Protein AF-A0A1Z4RXS6-F1 (afdb_monomer_lite)

Secondary structure (DSSP, 8-state):
----HHHHHHT-PPPPPPP-------------------------TTTHHHHTT-----------HHHHHHHHHHHHHTT--HHHHHHHHHHHHHH-HHHHHHHHHHHHHHHHHHHHHHHHHHHHHHHHHHTT--

pLDDT: mean 80.19, std 20.62, range [37.03, 98.44]

Sequence (134 aa):
MSEDALERLRNRTRPAVETRDLPLISPESSENPTSNHQFMRVETEQETTSWANMETKQSTVRLEKNLTQRINQLCQSEEISREVLFESLFLYFEAHNSVQNKVLTEARKRDRKRQKIANYRRAKSMIERFGKDY

Structure (mmCIF, N/CA/C/O backbone):
data_AF-A0A1Z4RXS6-F1
#
_entry.id   AF-A0A1Z4RXS6-F1
#
loop_
_atom_site.group_PDB
_atom_site.id
_atom_site.type_symbol
_atom_site.label_atom_id
_atom_site.label_alt_id
_atom_site.label_comp_id
_atom_site.label_asym_id
_atom_site.label_entity_id
_atom_site.label_seq_id
_atom_site.pdbx_PDB_ins_code
_atom_site.Cartn_x
_atom_site.Cartn_y
_atom_site.Cartn_z
_atom_site.occupancy
_atom_site.B_iso_or_equiv
_atom_site.auth_seq_id
_atom_site.auth_comp_id
_atom_site.auth_asym_id
_atom_site.auth_atom_id
_atom_site.pdbx_PDB_model_num
ATOM 1 N N . MET A 1 1 ?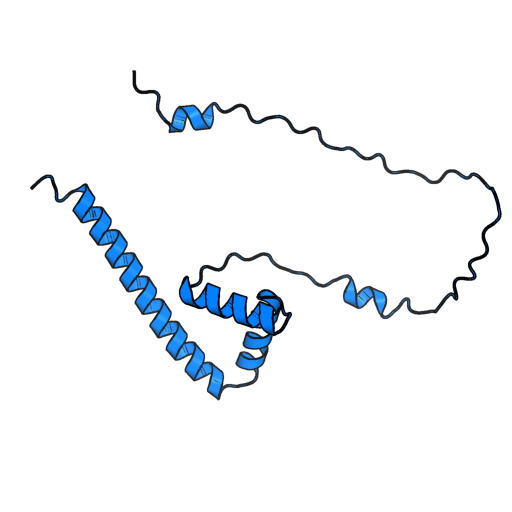 2.009 12.790 -45.613 1.00 46.84 1 MET A N 1
ATOM 2 C CA . MET A 1 1 ? 0.806 13.266 -44.898 1.00 46.84 1 MET A CA 1
ATOM 3 C C . MET A 1 1 ? 0.695 12.489 -43.587 1.00 46.84 1 MET A C 1
ATOM 5 O O . MET A 1 1 ? -0.028 11.505 -43.526 1.00 46.84 1 MET A O 1
ATOM 9 N N . SER A 1 2 ? 1.497 12.835 -42.578 1.00 56.00 2 SER A N 1
ATOM 10 C CA . SER A 1 2 ? 1.464 12.195 -41.253 1.00 56.00 2 SER A CA 1
ATOM 11 C C . SER A 1 2 ? 0.768 13.145 -40.285 1.00 56.00 2 SER A C 1
ATOM 13 O O . SER A 1 2 ? 1.383 14.086 -39.795 1.00 56.00 2 SER A O 1
ATOM 15 N N . GLU A 1 3 ? -0.529 12.935 -40.097 1.00 65.62 3 GLU A N 1
ATOM 16 C CA . GLU A 1 3 ? -1.371 13.707 -39.183 1.00 65.62 3 GLU A CA 1
ATOM 17 C C . GLU A 1 3 ? -0.891 13.472 -37.736 1.00 65.62 3 GLU A C 1
ATOM 19 O O . GLU A 1 3 ? -0.868 12.329 -37.267 1.00 65.62 3 GLU A O 1
ATOM 24 N N . ASP A 1 4 ? -0.434 14.530 -37.056 1.00 79.25 4 ASP A N 1
ATOM 25 C CA . ASP A 1 4 ? 0.165 14.461 -35.719 1.00 79.25 4 ASP A CA 1
ATOM 26 C C . ASP A 1 4 ? -0.889 14.030 -34.681 1.00 79.25 4 ASP A C 1
ATOM 28 O O . ASP A 1 4 ? -1.974 14.607 -34.556 1.00 79.25 4 ASP A O 1
ATOM 32 N N . ALA A 1 5 ? -0.578 12.986 -33.912 1.00 73.75 5 ALA A N 1
ATOM 33 C CA . ALA A 1 5 ? -1.475 12.427 -32.904 1.00 73.75 5 ALA A CA 1
ATOM 34 C C . ALA A 1 5 ? -1.855 13.453 -31.818 1.00 73.75 5 ALA A C 1
ATOM 36 O O . ALA A 1 5 ? -2.924 13.344 -31.210 1.00 73.75 5 ALA A O 1
ATOM 37 N N . LEU A 1 6 ? -1.005 14.458 -31.585 1.00 74.44 6 LEU A N 1
ATOM 38 C CA . LEU A 1 6 ? -1.278 15.547 -30.647 1.00 74.44 6 LEU A CA 1
ATOM 39 C C . LEU A 1 6 ? -2.324 16.532 -31.180 1.00 74.44 6 LEU A C 1
ATOM 41 O O . LEU A 1 6 ? -3.185 16.987 -30.422 1.00 74.44 6 LEU A O 1
ATOM 45 N N . GLU A 1 7 ? -2.298 16.816 -32.479 1.00 77.62 7 GLU A N 1
ATOM 46 C CA . GLU A 1 7 ? -3.254 17.702 -33.145 1.00 77.62 7 GLU A CA 1
ATOM 47 C C . GLU A 1 7 ? -4.652 17.071 -33.177 1.00 77.62 7 GLU A C 1
ATOM 49 O O . GLU A 1 7 ? -5.650 17.706 -32.824 1.00 77.62 7 GLU A O 1
ATOM 54 N N . ARG A 1 8 ? -4.702 15.754 -33.417 1.00 74.81 8 ARG A N 1
ATOM 55 C CA . ARG A 1 8 ? -5.918 14.944 -33.273 1.00 74.81 8 ARG A CA 1
ATOM 56 C C . ARG A 1 8 ? -6.523 15.007 -31.883 1.00 74.81 8 ARG A C 1
ATOM 58 O O . ARG A 1 8 ? -7.736 14.893 -31.770 1.00 74.81 8 ARG A O 1
ATOM 65 N N . LEU A 1 9 ? -5.712 15.148 -30.830 1.00 75.25 9 LEU A N 1
ATOM 66 C CA . LEU A 1 9 ? -6.209 15.203 -29.455 1.00 75.25 9 LEU A CA 1
ATOM 67 C C . LEU A 1 9 ? -6.778 16.579 -29.094 1.00 75.25 9 LEU A C 1
ATOM 69 O O . LEU A 1 9 ? -7.755 16.649 -28.346 1.00 75.25 9 LEU A O 1
ATOM 73 N N . ARG A 1 10 ? -6.184 17.653 -29.629 1.00 77.31 10 ARG A N 1
ATOM 74 C CA . ARG A 1 10 ? -6.664 19.025 -29.417 1.00 77.31 10 ARG A CA 1
ATOM 75 C C . ARG A 1 10 ? -7.986 19.300 -30.121 1.00 77.31 10 ARG A C 1
ATOM 77 O O . ARG A 1 10 ? -8.830 19.976 -29.547 1.00 77.31 10 ARG A O 1
ATOM 84 N N . ASN A 1 11 ? -8.185 18.725 -31.303 1.00 79.44 11 ASN A N 1
ATOM 85 C CA . ASN A 1 11 ? -9.376 18.967 -32.120 1.00 79.44 11 ASN A CA 1
ATOM 86 C C . ASN A 1 11 ? -10.543 18.012 -31.801 1.00 79.44 11 ASN A C 1
ATOM 88 O O . ASN A 1 11 ? -11.509 17.941 -32.558 1.00 79.44 11 ASN A O 1
ATOM 92 N N . ARG A 1 12 ? -10.485 17.257 -30.692 1.00 78.62 12 ARG A N 1
ATOM 93 C CA . ARG A 1 12 ? -11.580 16.351 -30.304 1.00 78.62 12 ARG A CA 1
ATOM 94 C C . ARG A 1 12 ? -12.745 17.161 -29.752 1.00 78.62 12 ARG A C 1
ATOM 96 O O . ARG A 1 12 ? -12.650 17.732 -28.665 1.00 78.62 12 ARG A O 1
ATOM 103 N N . THR A 1 13 ? -13.867 17.130 -30.456 1.00 79.69 13 THR A N 1
ATOM 104 C CA . THR A 1 13 ? -15.159 17.598 -29.958 1.00 79.69 13 THR A CA 1
ATOM 105 C C . THR A 1 13 ? -15.560 16.743 -28.760 1.00 79.69 13 THR A C 1
ATOM 107 O O . THR A 1 13 ? -15.704 15.523 -28.865 1.00 79.69 13 THR A O 1
ATOM 110 N N . ARG A 1 14 ? -15.697 17.368 -27.589 1.00 76.88 14 ARG A N 1
ATOM 111 C CA . ARG A 1 14 ? -16.227 16.688 -26.406 1.00 76.88 14 ARG A CA 1
ATOM 112 C C . ARG A 1 14 ? -17.751 16.643 -26.530 1.00 76.88 14 ARG A C 1
ATOM 114 O O . ARG A 1 14 ? -18.334 17.682 -26.832 1.00 76.88 14 ARG A O 1
ATOM 121 N N . PRO A 1 15 ? -18.397 15.487 -26.310 1.00 74.25 15 PRO A N 1
ATOM 122 C CA . PRO A 1 15 ? -19.849 15.432 -26.261 1.00 74.25 15 PRO A CA 1
ATOM 123 C C . PRO A 1 15 ? -20.335 16.311 -25.105 1.00 74.25 15 PRO A C 1
ATOM 125 O O . PRO A 1 15 ? -19.865 16.171 -23.974 1.00 74.25 15 PRO A O 1
ATOM 128 N N . ALA A 1 16 ? -21.229 17.248 -25.412 1.00 76.81 16 ALA A N 1
ATOM 129 C CA . ALA A 1 16 ? -21.884 18.067 -24.405 1.00 76.81 16 ALA A CA 1
ATOM 130 C C . ALA A 1 16 ? -22.853 17.176 -23.621 1.00 76.81 16 ALA A C 1
ATOM 132 O O . ALA A 1 16 ? -23.715 16.525 -24.207 1.00 76.81 16 ALA A O 1
ATOM 133 N N . VAL A 1 17 ? -22.663 17.108 -22.307 1.00 78.69 17 VAL A N 1
ATOM 134 C CA . VAL A 1 17 ? -23.566 16.402 -21.398 1.00 78.69 17 VAL A CA 1
ATOM 135 C C . VAL A 1 17 ? -24.500 17.447 -20.808 1.00 78.69 17 VAL A C 1
ATOM 137 O O . VAL A 1 17 ? -24.025 18.430 -20.241 1.00 78.69 17 VAL A O 1
ATOM 140 N N . GLU A 1 18 ? -25.806 17.249 -20.964 1.00 77.00 18 GLU A N 1
ATOM 141 C CA . GLU A 1 18 ? -26.813 18.126 -20.369 1.00 77.00 18 GLU A CA 1
ATOM 142 C C . GLU A 1 18 ? -26.710 18.092 -18.840 1.00 77.00 18 GLU A C 1
ATOM 144 O O . GLU A 1 18 ? -26.659 17.025 -18.217 1.00 77.00 18 GLU A O 1
ATOM 149 N N . THR A 1 19 ? -26.665 19.272 -18.228 1.00 72.81 19 THR A N 1
ATOM 150 C CA . THR A 1 19 ? -26.735 19.420 -16.778 1.00 72.81 19 THR A CA 1
ATOM 151 C C . THR A 1 19 ? -28.172 19.179 -16.336 1.00 72.81 19 THR A C 1
ATOM 153 O O . THR A 1 19 ? -29.106 19.810 -16.825 1.00 72.81 19 THR A O 1
ATOM 156 N N . ARG A 1 20 ? -28.369 18.229 -15.417 1.00 70.94 20 ARG A N 1
ATOM 157 C CA . ARG A 1 20 ? -29.671 18.014 -14.781 1.00 70.94 20 ARG A CA 1
ATOM 158 C C . ARG A 1 20 ? -29.903 19.115 -13.756 1.00 70.94 20 ARG A C 1
ATOM 160 O O . ARG A 1 20 ? -29.531 18.958 -12.595 1.00 70.94 20 ARG A O 1
ATOM 167 N N . ASP A 1 21 ? -30.534 20.195 -14.187 1.00 57.78 21 ASP A N 1
ATOM 168 C CA . ASP A 1 21 ? -31.083 21.193 -13.279 1.00 57.78 21 ASP A CA 1
ATOM 169 C C . ASP A 1 21 ? -32.381 20.627 -12.688 1.00 57.78 21 ASP A C 1
ATOM 171 O O . ASP A 1 21 ? -33.447 20.667 -13.299 1.00 57.78 21 ASP A O 1
ATOM 175 N N . LEU A 1 22 ? -32.272 20.005 -11.513 1.00 63.75 22 LEU A N 1
ATOM 176 C CA . LEU A 1 22 ? -33.421 19.606 -10.701 1.00 63.75 22 LEU A CA 1
ATOM 177 C C . LEU A 1 22 ? -33.983 20.863 -10.017 1.00 63.75 22 LEU A C 1
ATOM 179 O O . LEU A 1 22 ? -33.280 21.447 -9.188 1.00 63.75 22 LEU A O 1
ATOM 183 N N . PRO A 1 23 ? -35.219 21.301 -10.318 1.00 56.47 23 PRO A N 1
ATOM 184 C CA . PRO A 1 23 ? -35.823 22.402 -9.589 1.00 56.47 23 PRO A CA 1
ATOM 185 C C . PRO A 1 23 ? -36.143 21.980 -8.151 1.00 56.47 23 PRO A C 1
ATOM 187 O O . PRO A 1 23 ? -36.712 20.920 -7.887 1.00 56.47 23 PRO A O 1
ATOM 190 N N . LEU A 1 24 ? -35.757 22.859 -7.230 1.00 51.75 24 LEU A N 1
ATOM 191 C CA . LEU A 1 24 ? -36.043 22.827 -5.803 1.00 51.75 24 LEU A CA 1
ATOM 192 C C . LEU A 1 24 ? -37.570 22.857 -5.592 1.00 51.75 24 LEU A C 1
ATOM 194 O O . LEU A 1 24 ? -38.217 23.870 -5.853 1.00 51.75 24 LEU A O 1
ATOM 198 N N . ILE A 1 25 ? -38.157 21.745 -5.147 1.00 50.62 25 ILE A N 1
ATOM 199 C CA . ILE A 1 25 ? -39.587 21.674 -4.820 1.00 50.62 25 ILE A CA 1
ATOM 200 C C . ILE A 1 25 ? -39.827 22.510 -3.556 1.00 50.62 25 ILE A C 1
ATOM 202 O O . ILE A 1 25 ? -39.356 22.164 -2.474 1.00 50.62 25 ILE A O 1
ATOM 206 N N . SER A 1 26 ? -40.539 23.628 -3.710 1.00 45.56 26 SER A N 1
ATOM 207 C CA . SER A 1 26 ? -41.157 24.373 -2.605 1.00 45.56 26 SER A CA 1
ATOM 208 C C . SER A 1 26 ? -42.416 23.648 -2.108 1.00 45.56 26 SER A C 1
ATOM 210 O O . SER A 1 26 ? -43.048 22.941 -2.896 1.00 45.56 26 SER A O 1
ATOM 212 N N . PRO A 1 27 ? -42.787 23.782 -0.821 1.00 49.50 27 PRO A N 1
ATOM 213 C CA . PRO A 1 27 ? -43.863 23.001 -0.237 1.00 49.50 27 PRO A CA 1
ATOM 214 C C . PRO A 1 27 ? -45.200 23.670 -0.548 1.00 49.50 27 PRO A C 1
ATOM 216 O O . PRO A 1 27 ? -45.478 24.759 -0.053 1.00 49.50 27 PRO A O 1
ATOM 219 N N . GLU A 1 28 ? -46.048 23.004 -1.325 1.00 37.03 28 GLU A N 1
ATOM 220 C CA . GLU A 1 28 ? -47.462 23.351 -1.386 1.00 37.03 28 GLU A CA 1
ATOM 221 C C . GLU A 1 28 ? -48.324 22.123 -1.097 1.00 37.03 28 GLU A C 1
ATOM 223 O O . GLU A 1 28 ? -48.117 21.014 -1.591 1.00 37.03 28 GLU A O 1
ATOM 228 N N . SER A 1 29 ? -49.241 22.368 -0.175 1.00 48.59 29 SER A N 1
ATOM 229 C CA . SER A 1 29 ? -50.165 21.478 0.502 1.00 48.59 29 SER A CA 1
ATOM 230 C C . SER A 1 29 ? -51.076 20.694 -0.438 1.00 48.59 29 SER A C 1
ATOM 232 O O . SER A 1 29 ? -51.760 21.277 -1.276 1.00 48.59 29 SER A O 1
ATOM 234 N N . SER A 1 30 ? -51.212 19.394 -0.187 1.00 39.53 30 SER A N 1
ATOM 235 C CA . SER A 1 30 ? -52.465 18.685 -0.452 1.00 39.53 30 SER A CA 1
ATOM 236 C C . SER A 1 30 ? -52.666 17.578 0.580 1.00 39.53 30 SER A C 1
ATOM 238 O O . SER A 1 30 ? -51.844 16.681 0.756 1.00 39.53 30 SER A O 1
ATOM 240 N N . GLU A 1 31 ? -53.759 17.717 1.320 1.00 43.41 31 GLU A N 1
ATOM 241 C CA . GLU A 1 31 ? -54.254 16.775 2.310 1.00 43.41 31 GLU A CA 1
ATOM 242 C C . GLU A 1 31 ? -54.837 15.544 1.606 1.00 43.41 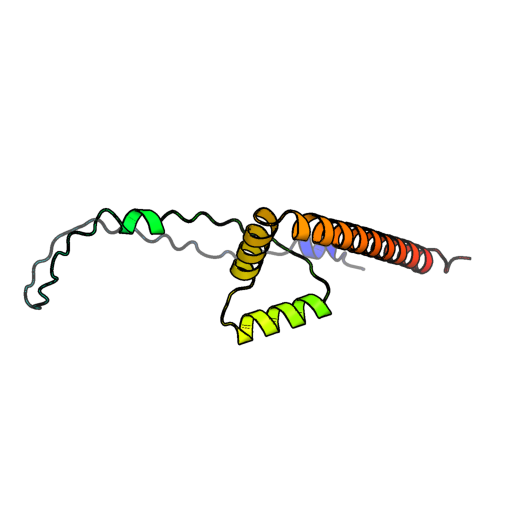31 GLU A C 1
ATOM 244 O O . GLU A 1 31 ? -55.638 15.678 0.684 1.00 43.41 31 GLU A O 1
ATOM 249 N N . ASN A 1 32 ? -54.470 14.347 2.066 1.00 37.53 32 ASN A N 1
ATOM 250 C CA . ASN A 1 32 ? -55.341 13.171 2.062 1.00 37.53 32 ASN A CA 1
ATOM 251 C C . ASN A 1 32 ? -54.856 12.185 3.143 1.00 37.53 32 ASN A C 1
ATOM 253 O O . ASN A 1 32 ? -53.656 11.903 3.213 1.00 37.53 32 ASN A O 1
ATOM 257 N N . PRO A 1 33 ? -55.749 11.680 4.014 1.00 48.69 33 PRO A N 1
ATOM 258 C CA . PRO A 1 33 ? -55.370 10.888 5.174 1.00 48.69 33 PRO A CA 1
ATOM 259 C C . PRO A 1 33 ? -55.274 9.396 4.827 1.00 48.69 33 PRO A C 1
ATOM 261 O O . PRO A 1 33 ? -55.756 8.948 3.787 1.00 48.69 33 PRO A O 1
ATOM 264 N N . THR A 1 34 ? -54.768 8.621 5.789 1.00 41.78 34 THR A N 1
ATOM 265 C CA . THR A 1 34 ? -54.771 7.145 5.894 1.00 41.78 34 THR A CA 1
ATOM 266 C C . THR A 1 34 ? -53.467 6.446 5.499 1.00 41.78 34 THR A C 1
ATOM 268 O O . THR A 1 34 ? -53.352 5.834 4.446 1.00 41.78 34 THR A O 1
ATOM 271 N N . SER A 1 35 ? -52.508 6.423 6.425 1.00 38.22 35 SER A N 1
ATOM 272 C CA . SER A 1 35 ? -51.807 5.176 6.752 1.00 38.22 35 SER A CA 1
ATOM 273 C C . SER A 1 35 ? -51.174 5.289 8.136 1.00 38.22 35 SER A C 1
ATOM 275 O O . SER A 1 35 ? -50.323 6.140 8.389 1.00 38.22 35 SER A O 1
ATOM 277 N N . ASN A 1 36 ? -51.646 4.440 9.046 1.00 50.06 36 ASN A N 1
ATOM 278 C CA . ASN A 1 36 ? -51.096 4.259 10.378 1.00 50.06 36 ASN A CA 1
ATOM 279 C C . ASN A 1 36 ? -49.675 3.694 10.281 1.00 50.06 36 ASN A C 1
ATOM 281 O O . ASN A 1 36 ? -49.496 2.495 10.098 1.00 50.06 36 ASN A O 1
ATOM 285 N N . HIS A 1 37 ? -48.679 4.536 10.529 1.00 45.19 37 HIS A N 1
ATOM 286 C CA . HIS A 1 37 ? -47.467 4.106 11.210 1.00 45.19 37 HIS A CA 1
ATOM 287 C C . HIS A 1 37 ? -47.206 5.081 12.354 1.00 45.19 37 HIS A C 1
ATOM 289 O O . HIS A 1 37 ? -46.741 6.201 12.154 1.00 45.19 37 HIS A O 1
ATOM 295 N N . GLN A 1 38 ? -47.540 4.641 13.570 1.00 42.34 38 GLN A N 1
ATOM 296 C CA . GLN A 1 38 ? -46.965 5.187 14.792 1.00 42.34 38 GLN A CA 1
ATOM 297 C C . GLN A 1 38 ? -45.449 5.006 14.704 1.00 42.34 38 GLN A C 1
ATOM 299 O O . GLN A 1 38 ? -44.908 3.958 15.048 1.00 42.34 38 GLN A O 1
ATOM 304 N N . PHE A 1 39 ? -44.761 6.027 14.211 1.00 39.69 39 PHE A N 1
ATOM 305 C CA . PHE A 1 39 ? -43.346 6.181 14.475 1.00 39.69 39 PHE A CA 1
ATOM 306 C C . PHE A 1 39 ? -43.222 6.622 15.928 1.00 39.69 39 PHE A C 1
ATOM 308 O O . PHE A 1 39 ? -43.627 7.727 16.294 1.00 39.69 39 PHE A O 1
ATOM 315 N N . MET A 1 40 ? -42.694 5.730 16.769 1.00 48.25 40 MET A N 1
ATOM 316 C CA . MET A 1 40 ? -42.132 6.134 18.049 1.00 48.25 40 MET A CA 1
ATOM 317 C C . MET A 1 40 ? -41.117 7.239 17.765 1.00 48.25 40 MET A C 1
ATOM 319 O O . MET A 1 40 ? -40.081 7.004 17.144 1.00 48.25 40 MET A O 1
ATOM 323 N N . ARG A 1 41 ? -41.440 8.452 18.209 1.00 50.38 41 ARG A N 1
ATOM 324 C CA . ARG A 1 41 ? -40.501 9.561 18.297 1.00 50.38 41 ARG A CA 1
ATOM 325 C C . ARG A 1 41 ? -39.515 9.205 19.406 1.00 50.38 41 ARG A C 1
ATOM 327 O O . ARG A 1 41 ? -39.736 9.531 20.566 1.00 50.38 41 ARG A O 1
ATOM 334 N N . VAL A 1 42 ? -38.491 8.434 19.054 1.00 45.94 42 VAL A N 1
ATOM 335 C CA . VAL A 1 42 ? -37.343 8.217 19.926 1.00 45.94 42 VAL A CA 1
ATOM 336 C C . VAL A 1 42 ? -36.501 9.481 19.830 1.00 45.94 42 VAL A C 1
ATOM 338 O O . VAL A 1 42 ? -35.989 9.832 18.769 1.00 45.94 42 VAL A O 1
ATOM 341 N N . GLU A 1 43 ? -36.426 10.198 20.943 1.00 53.19 43 GLU A N 1
ATOM 342 C CA . GLU A 1 43 ? -35.470 11.270 21.171 1.00 53.19 43 GLU A CA 1
ATOM 343 C C . GLU A 1 43 ? -34.055 10.685 21.037 1.00 53.19 43 GLU A C 1
ATOM 345 O O . GLU A 1 43 ? -33.540 10.013 21.927 1.00 53.19 43 GLU A O 1
ATOM 350 N N . THR A 1 44 ? -33.431 10.864 19.874 1.00 48.44 44 THR A N 1
ATOM 351 C CA . THR A 1 44 ? -32.008 10.550 19.650 1.00 48.44 44 THR A CA 1
ATOM 352 C C . THR A 1 44 ? -31.408 11.568 18.680 1.00 48.44 44 THR A C 1
ATOM 354 O O . THR A 1 44 ? -30.750 11.241 17.696 1.00 48.44 44 THR A O 1
ATOM 357 N N . GLU A 1 45 ? -31.671 12.850 18.929 1.00 52.50 45 GLU A N 1
ATOM 358 C CA . GLU A 1 45 ? -31.164 13.956 18.102 1.00 52.50 45 GLU A CA 1
ATOM 359 C C . GLU A 1 45 ? -29.717 14.360 18.459 1.00 52.50 45 GLU A C 1
ATOM 361 O O . GLU A 1 45 ? -29.138 15.211 17.792 1.00 52.50 45 GLU A O 1
ATOM 366 N N . GLN A 1 46 ? -29.095 13.744 19.475 1.00 49.44 46 GLN A N 1
ATOM 367 C CA . GLN A 1 46 ? -27.726 14.091 19.891 1.00 49.44 46 GLN A CA 1
ATOM 368 C C . GLN A 1 46 ? -26.633 13.107 19.442 1.00 49.44 46 GLN A C 1
ATOM 370 O O . GLN A 1 46 ? -25.492 13.532 19.282 1.00 49.44 46 GLN A O 1
ATOM 375 N N . GLU A 1 47 ? -26.942 11.837 19.160 1.00 45.94 47 GLU A N 1
ATOM 376 C CA . GLU A 1 47 ? -25.927 10.876 18.677 1.00 45.94 47 GLU A CA 1
ATOM 377 C C . GLU A 1 47 ? -25.848 10.778 17.147 1.00 45.94 47 GLU A C 1
ATOM 379 O O . GLU A 1 47 ? -24.829 10.354 16.601 1.00 45.94 47 GLU A O 1
ATOM 384 N N . THR A 1 48 ? -26.880 11.210 16.422 1.00 49.34 48 THR A N 1
ATOM 385 C CA . THR A 1 48 ? -26.936 11.100 14.954 1.00 49.34 48 THR A CA 1
ATOM 386 C C . THR A 1 48 ? -26.028 12.105 14.237 1.00 49.34 48 THR A C 1
ATOM 388 O O . THR A 1 48 ? -25.525 11.817 13.151 1.00 49.34 48 THR A O 1
ATOM 391 N N . THR A 1 49 ? -25.717 13.242 14.862 1.00 51.84 49 THR A N 1
ATOM 392 C CA . THR A 1 49 ? -24.885 14.310 14.273 1.00 51.84 49 THR A CA 1
ATOM 393 C C . THR A 1 49 ? -23.389 13.969 14.246 1.00 51.84 49 THR A C 1
ATOM 395 O O . THR A 1 49 ? -22.642 14.515 13.435 1.00 51.84 49 THR A O 1
ATOM 398 N N . SER A 1 50 ? -22.936 13.041 15.097 1.00 53.91 50 SER A N 1
ATOM 399 C CA . SER A 1 50 ? -21.529 12.614 15.176 1.00 53.91 50 SER A CA 1
ATOM 400 C C . SER A 1 50 ? -21.091 11.789 13.960 1.00 53.91 50 SER A C 1
ATOM 402 O O . SER A 1 50 ? -19.964 11.918 13.491 1.00 53.91 50 SER A O 1
ATOM 404 N N . TRP A 1 51 ? -21.979 10.947 13.428 1.00 53.25 51 TRP A N 1
ATOM 405 C CA . TRP A 1 51 ? -21.686 10.084 12.275 1.00 53.25 51 TRP A CA 1
ATOM 406 C C . TRP A 1 51 ? -21.714 10.841 10.943 1.00 53.25 51 TRP A C 1
ATOM 408 O O . TRP A 1 51 ? -21.179 10.363 9.945 1.00 53.25 51 TRP A O 1
ATOM 418 N N . ALA A 1 52 ? -22.326 12.027 10.922 1.00 61.31 52 ALA A N 1
ATOM 419 C CA . ALA A 1 52 ? -22.555 12.802 9.708 1.00 61.31 52 ALA A CA 1
ATOM 420 C C . ALA A 1 52 ? -21.311 13.560 9.200 1.00 61.31 52 ALA A C 1
ATOM 422 O O . ALA A 1 52 ? -21.293 13.971 8.043 1.00 61.31 52 ALA A O 1
ATOM 423 N N . ASN A 1 53 ? -20.265 13.718 10.022 1.00 76.75 53 ASN A N 1
ATOM 424 C CA . ASN A 1 53 ? -19.108 14.575 9.720 1.00 76.75 53 ASN A CA 1
ATOM 425 C C . ASN A 1 53 ? -17.774 13.812 9.599 1.00 76.75 53 ASN A C 1
ATOM 427 O O . ASN A 1 53 ? -16.721 14.339 9.958 1.00 76.75 53 ASN A O 1
ATOM 431 N N . MET A 1 54 ? -17.779 12.570 9.103 1.00 82.50 54 MET A N 1
ATOM 432 C CA . MET A 1 54 ? -16.522 11.876 8.801 1.00 82.50 54 MET A CA 1
ATOM 433 C C . MET A 1 54 ? -15.932 12.390 7.481 1.00 82.50 54 MET A C 1
ATOM 435 O O . MET A 1 54 ? -16.307 11.955 6.391 1.00 82.50 54 MET A O 1
ATOM 439 N N . GLU A 1 55 ? -14.985 13.320 7.576 1.00 91.06 55 GLU A N 1
ATOM 440 C CA . GLU A 1 55 ? -14.232 13.794 6.418 1.00 91.06 55 GLU A CA 1
ATOM 441 C C . GLU A 1 55 ? -13.247 12.726 5.932 1.00 91.06 55 GLU A C 1
ATOM 443 O O . GLU A 1 55 ? -12.420 12.217 6.688 1.00 91.06 55 GLU A O 1
ATOM 448 N N . THR A 1 56 ? -13.289 12.423 4.635 1.00 91.88 56 THR A N 1
ATOM 449 C CA . THR A 1 56 ? -12.328 11.520 3.993 1.00 91.88 56 THR A CA 1
ATOM 450 C C . THR A 1 56 ? -11.562 12.251 2.899 1.00 91.88 56 THR A C 1
ATOM 452 O O . THR A 1 56 ? -12.066 13.175 2.257 1.00 91.88 56 THR A O 1
ATOM 455 N N . LYS A 1 57 ? -10.310 11.843 2.672 1.00 94.62 57 LYS A N 1
ATOM 456 C CA . LYS A 1 57 ? -9.485 12.356 1.573 1.00 94.62 57 LYS A CA 1
ATOM 457 C C . LYS A 1 57 ? -9.129 11.225 0.626 1.00 94.62 57 LYS A C 1
ATOM 459 O O . LYS A 1 57 ? -8.483 10.255 1.014 1.00 94.62 57 LYS A O 1
ATOM 464 N N . GLN A 1 58 ? -9.501 11.380 -0.640 1.00 94.50 58 GLN A N 1
ATOM 465 C CA . GLN A 1 58 ? -9.106 10.438 -1.677 1.00 94.50 58 GLN A CA 1
ATOM 466 C C . GLN A 1 58 ? -7.596 10.540 -1.935 1.00 94.50 58 GLN A C 1
ATOM 468 O O . GLN A 1 58 ? -7.066 11.619 -2.197 1.00 94.50 58 GLN A O 1
ATOM 473 N N . SER A 1 59 ? -6.901 9.402 -1.909 1.00 93.62 59 SER A N 1
ATOM 474 C CA . SER A 1 59 ? -5.469 9.311 -2.206 1.00 93.62 59 SER A CA 1
ATOM 475 C C . SER A 1 59 ? -5.182 8.159 -3.166 1.00 93.62 59 SER A C 1
ATOM 477 O O . SER A 1 59 ? -5.859 7.133 -3.158 1.00 93.62 59 SER A O 1
ATOM 479 N N . THR A 1 60 ? -4.164 8.321 -4.015 1.00 95.44 60 THR A N 1
ATOM 480 C CA . THR A 1 60 ? -3.718 7.275 -4.947 1.00 95.44 60 THR A CA 1
ATOM 481 C C . THR A 1 60 ? -2.409 6.661 -4.461 1.00 95.44 60 THR A C 1
ATOM 483 O O . THR A 1 60 ? -1.373 7.325 -4.456 1.00 95.44 60 THR A O 1
ATOM 486 N N . VAL A 1 61 ? -2.420 5.366 -4.128 1.00 93.38 61 VAL A N 1
ATOM 487 C CA . VAL A 1 61 ? -1.236 4.634 -3.643 1.00 93.38 61 VAL A CA 1
ATOM 488 C C . VAL A 1 61 ? -0.796 3.565 -4.646 1.00 93.38 61 VAL A C 1
ATOM 490 O O . VAL A 1 61 ? -1.599 2.770 -5.133 1.00 93.38 61 VAL A O 1
ATOM 493 N N . ARG A 1 62 ? 0.512 3.510 -4.946 1.00 95.00 62 ARG A N 1
ATOM 494 C CA . ARG A 1 62 ? 1.111 2.518 -5.860 1.00 95.00 62 ARG A CA 1
ATOM 495 C C . ARG A 1 62 ? 1.952 1.478 -5.118 1.00 95.00 62 ARG A C 1
ATOM 497 O O . ARG A 1 62 ? 3.118 1.706 -4.772 1.00 95.00 62 ARG A O 1
ATOM 504 N N . LEU A 1 63 ? 1.381 0.294 -4.940 1.00 95.50 63 LEU A N 1
ATOM 505 C CA . LEU A 1 63 ? 2.013 -0.842 -4.266 1.00 95.50 63 LEU A CA 1
ATOM 506 C C . LEU A 1 63 ? 2.635 -1.832 -5.267 1.00 95.50 63 LEU A C 1
ATOM 508 O O . LEU A 1 63 ? 2.406 -1.755 -6.472 1.00 95.50 63 LEU A O 1
ATOM 512 N N . GLU A 1 64 ? 3.496 -2.732 -4.779 1.00 95.81 64 GLU A N 1
ATOM 513 C CA . GLU A 1 64 ? 4.057 -3.793 -5.632 1.00 95.81 64 GLU A CA 1
ATOM 514 C C . GLU A 1 64 ? 2.958 -4.800 -5.979 1.00 95.81 64 GLU A C 1
ATOM 516 O O . GLU A 1 64 ? 2.202 -5.186 -5.092 1.00 95.81 64 GLU A O 1
ATOM 521 N N . LYS A 1 65 ? 2.911 -5.277 -7.231 1.00 95.31 65 LYS A N 1
ATOM 522 C CA . LYS A 1 65 ? 1.848 -6.169 -7.737 1.00 95.31 65 LYS A CA 1
ATOM 523 C C . LYS A 1 65 ? 1.532 -7.328 -6.782 1.00 95.31 65 LYS A C 1
ATOM 525 O O . LYS A 1 65 ? 0.378 -7.535 -6.421 1.00 95.31 65 LYS A O 1
ATOM 530 N N . ASN A 1 66 ? 2.568 -8.031 -6.327 1.00 96.12 66 ASN A N 1
ATOM 531 C CA . ASN A 1 66 ? 2.411 -9.195 -5.453 1.00 96.12 66 ASN A CA 1
ATOM 532 C C . ASN A 1 66 ? 1.913 -8.809 -4.050 1.00 96.12 66 ASN A C 1
ATOM 534 O O . ASN A 1 66 ? 1.189 -9.576 -3.424 1.00 96.12 66 ASN A O 1
ATOM 538 N N . LEU A 1 67 ? 2.285 -7.624 -3.552 1.00 96.00 67 LEU A N 1
ATOM 539 C CA . LEU A 1 67 ? 1.783 -7.119 -2.274 1.00 96.00 67 LEU A CA 1
ATOM 540 C C . LEU A 1 67 ? 0.322 -6.692 -2.396 1.00 96.00 67 LEU A C 1
ATOM 542 O O . LEU A 1 67 ? -0.468 -7.060 -1.539 1.00 96.00 67 LEU A O 1
ATOM 546 N N . THR A 1 68 ? -0.056 -5.994 -3.471 1.00 96.69 68 THR A N 1
ATOM 547 C CA . THR A 1 68 ? -1.457 -5.629 -3.729 1.00 96.69 68 THR A CA 1
ATOM 548 C C . THR A 1 68 ? -2.353 -6.858 -3.772 1.00 96.69 68 THR A C 1
ATOM 550 O O . THR A 1 68 ? -3.402 -6.857 -3.142 1.00 96.69 68 THR A O 1
ATOM 553 N N . GLN A 1 69 ? -1.934 -7.917 -4.469 1.00 97.62 69 GLN A N 1
ATOM 554 C CA . GLN A 1 69 ? -2.716 -9.149 -4.550 1.00 97.62 69 GLN A CA 1
ATOM 555 C C . GLN A 1 69 ? -2.936 -9.773 -3.167 1.00 97.62 69 GLN A C 1
ATOM 557 O O . GLN A 1 69 ? -4.066 -10.099 -2.822 1.00 97.62 69 GLN A O 1
ATOM 562 N N . ARG A 1 70 ? -1.875 -9.882 -2.360 1.00 98.00 70 ARG A N 1
ATOM 563 C CA . ARG A 1 70 ? -1.956 -10.451 -1.008 1.00 98.00 70 ARG A CA 1
ATOM 564 C C . ARG A 1 70 ? -2.786 -9.597 -0.053 1.00 98.00 70 ARG A C 1
ATOM 566 O O . ARG A 1 70 ? -3.548 -10.147 0.728 1.00 98.00 70 ARG A O 1
ATOM 573 N N . ILE A 1 71 ? -2.650 -8.272 -0.122 1.00 97.50 71 ILE A N 1
ATOM 574 C CA . ILE A 1 71 ? -3.454 -7.343 0.684 1.00 97.50 71 ILE A CA 1
ATOM 575 C C . ILE A 1 71 ? -4.930 -7.479 0.310 1.00 97.50 71 ILE A C 1
ATOM 577 O O . ILE A 1 71 ? -5.760 -7.621 1.194 1.00 97.50 71 ILE A O 1
ATOM 581 N N . ASN A 1 72 ? -5.255 -7.503 -0.986 1.00 96.88 72 ASN A N 1
ATOM 582 C CA . ASN A 1 72 ? -6.637 -7.675 -1.431 1.00 96.88 72 ASN A CA 1
ATOM 583 C C . ASN A 1 72 ? -7.227 -9.010 -0.946 1.00 96.88 72 ASN A C 1
ATOM 585 O O . ASN A 1 72 ? -8.369 -9.028 -0.512 1.00 96.88 72 ASN A O 1
ATOM 589 N N . GLN A 1 73 ? -6.459 -10.103 -1.005 1.00 98.12 73 GLN A N 1
ATOM 590 C CA . GLN A 1 73 ? -6.899 -11.417 -0.519 1.00 98.12 73 GLN A CA 1
ATOM 591 C C . GLN A 1 73 ? -7.172 -11.413 0.989 1.00 98.12 73 GLN A C 1
ATOM 593 O O . GLN A 1 73 ? -8.199 -11.927 1.408 1.00 98.12 73 GLN A O 1
ATOM 598 N N . LEU A 1 74 ? -6.288 -10.799 1.783 1.00 98.12 74 LEU A N 1
ATOM 599 C CA . LEU A 1 74 ? -6.488 -10.650 3.226 1.00 98.12 74 LEU A CA 1
ATOM 600 C C . LEU A 1 74 ? -7.734 -9.810 3.533 1.00 98.12 74 LEU A C 1
ATOM 602 O O . LEU A 1 74 ? -8.562 -10.193 4.343 1.00 98.12 74 LEU A O 1
ATOM 606 N N . CYS A 1 75 ? -7.899 -8.678 2.852 1.00 98.00 75 CYS A N 1
ATOM 607 C CA . CYS A 1 75 ? -9.078 -7.830 3.015 1.00 98.00 75 CYS A CA 1
ATOM 608 C C . CYS A 1 75 ? -10.379 -8.564 2.653 1.00 98.00 75 CYS A C 1
ATOM 610 O O . CYS A 1 75 ? -11.389 -8.373 3.315 1.00 98.00 75 CYS A O 1
ATOM 612 N N . GLN A 1 76 ? -10.352 -9.421 1.628 1.00 97.94 76 GLN A N 1
ATOM 613 C CA . GLN A 1 76 ? -11.500 -10.247 1.251 1.00 97.94 76 GLN A CA 1
ATOM 614 C C . GLN A 1 76 ? -11.828 -11.306 2.305 1.00 97.94 76 GLN A C 1
ATOM 616 O O . GLN A 1 76 ? -13.003 -11.511 2.580 1.00 97.94 76 GLN A O 1
ATOM 621 N N . SER A 1 77 ? -10.822 -11.979 2.876 1.00 98.25 77 SER A N 1
ATOM 622 C CA . SER A 1 77 ? -11.056 -13.020 3.884 1.00 98.25 77 SER A CA 1
ATOM 623 C C . SER A 1 77 ? -11.532 -12.459 5.219 1.00 98.25 77 SER A C 1
ATOM 625 O O . SER A 1 77 ? -12.321 -13.105 5.893 1.00 98.25 77 SER A O 1
ATOM 627 N N . GLU A 1 78 ? -11.054 -11.272 5.585 1.00 97.81 78 GLU A N 1
ATOM 628 C CA . GLU A 1 78 ? -11.420 -10.594 6.833 1.00 97.81 78 GLU A CA 1
ATOM 629 C C . GLU A 1 78 ? -12.628 -9.654 6.669 1.00 97.81 78 GLU A C 1
ATOM 631 O O . GLU A 1 78 ? -12.993 -8.966 7.614 1.00 97.81 78 GLU A O 1
ATOM 636 N N . GLU A 1 79 ? -13.223 -9.580 5.472 1.00 97.75 79 GLU A N 1
ATOM 637 C CA . GLU A 1 79 ? -14.369 -8.711 5.151 1.00 97.75 79 GLU A CA 1
ATOM 638 C C . GLU A 1 79 ? -14.147 -7.219 5.488 1.00 97.75 79 GLU A C 1
ATOM 640 O O . GLU A 1 79 ? -15.073 -6.484 5.831 1.00 97.75 79 GLU A O 1
ATOM 645 N N . ILE A 1 80 ? -12.908 -6.736 5.336 1.00 98.12 80 ILE A N 1
ATOM 646 C CA . ILE A 1 80 ? -12.528 -5.335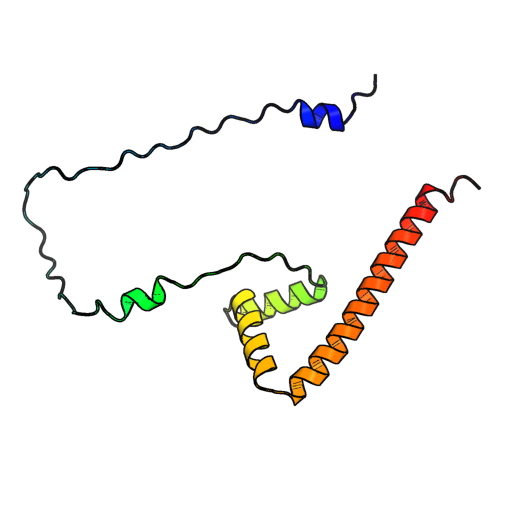 5.581 1.00 98.12 80 ILE A CA 1
ATOM 647 C C . ILE A 1 80 ? -12.082 -4.626 4.304 1.00 98.12 80 ILE A C 1
ATOM 649 O O . ILE A 1 80 ? -11.533 -5.223 3.376 1.00 98.12 80 ILE A O 1
ATOM 653 N N . SER A 1 81 ? -12.252 -3.305 4.268 1.00 96.38 81 SER A N 1
ATOM 654 C CA . SER A 1 81 ? -11.684 -2.479 3.203 1.00 96.38 81 SER A CA 1
ATOM 655 C C . SER A 1 81 ? -10.178 -2.263 3.402 1.00 96.38 81 SER A C 1
ATOM 657 O O . SER A 1 81 ? -9.620 -2.427 4.492 1.00 96.38 81 SER A O 1
ATOM 659 N N . ARG A 1 82 ? -9.481 -1.890 2.324 1.00 96.06 82 ARG A N 1
ATOM 660 C CA . ARG A 1 82 ? -8.024 -1.663 2.367 1.00 96.06 82 ARG A CA 1
ATOM 661 C C . ARG A 1 82 ? -7.683 -0.384 3.115 1.00 96.06 82 ARG A C 1
ATOM 663 O O . ARG A 1 82 ? -6.633 -0.299 3.740 1.00 96.06 82 ARG A O 1
ATOM 670 N N . GLU A 1 83 ? -8.569 0.593 3.013 1.00 95.75 83 GLU A N 1
ATOM 671 C CA . GLU A 1 83 ? -8.517 1.880 3.683 1.00 95.75 83 GLU A CA 1
ATOM 672 C C . GLU A 1 83 ? -8.533 1.664 5.203 1.00 95.75 83 GLU A C 1
ATOM 674 O O . GLU A 1 83 ? -7.576 2.044 5.875 1.00 95.75 83 GLU A O 1
ATOM 679 N N . VAL A 1 84 ? -9.515 0.904 5.707 1.00 96.88 84 VAL A N 1
ATOM 680 C CA . VAL A 1 84 ? -9.633 0.555 7.135 1.00 96.88 84 VAL A CA 1
ATOM 681 C C . VAL A 1 84 ? -8.427 -0.246 7.620 1.00 96.88 84 VAL A C 1
ATOM 683 O O . VAL A 1 84 ? -7.921 -0.002 8.717 1.00 96.88 84 VAL A O 1
ATOM 686 N N . LEU A 1 85 ? -7.908 -1.174 6.805 1.00 97.38 85 LEU A N 1
ATOM 687 C CA . LEU A 1 85 ? -6.686 -1.904 7.146 1.00 97.38 85 LEU A CA 1
ATOM 688 C C . LEU A 1 85 ? -5.490 -0.954 7.312 1.00 97.38 85 LEU A C 1
ATOM 690 O O . LEU A 1 85 ? -4.724 -1.104 8.263 1.00 97.38 85 LEU A O 1
ATOM 694 N N . PHE A 1 86 ? -5.299 0.012 6.409 1.00 96.19 86 PHE A N 1
ATOM 695 C CA . PHE A 1 86 ? -4.183 0.956 6.517 1.00 96.19 86 PHE A CA 1
ATOM 696 C C . PHE A 1 86 ? -4.321 1.900 7.707 1.00 96.19 86 PHE A C 1
ATOM 698 O O . PHE A 1 86 ? -3.323 2.125 8.391 1.00 96.19 86 PHE A O 1
ATOM 705 N N . GLU A 1 87 ? -5.524 2.397 7.983 1.00 96.75 87 GLU A N 1
ATOM 706 C CA . GLU A 1 87 ? -5.808 3.206 9.172 1.00 96.75 87 GLU A CA 1
ATOM 707 C C . GLU A 1 87 ? -5.500 2.417 10.447 1.00 96.75 87 GLU A C 1
ATOM 709 O O . GLU A 1 87 ? -4.704 2.856 11.276 1.00 96.75 87 GLU A O 1
ATOM 714 N N . SER A 1 88 ? -6.023 1.195 10.550 1.00 97.62 88 SER A N 1
ATOM 715 C CA . SER A 1 88 ? -5.815 0.319 11.709 1.00 97.62 88 SER A CA 1
ATOM 716 C C . SER A 1 88 ? -4.339 -0.030 11.917 1.00 97.62 88 SER A C 1
ATOM 718 O O . SER A 1 88 ? -3.828 0.021 13.037 1.00 97.62 88 SER A O 1
ATOM 720 N N . LEU A 1 89 ? -3.617 -0.350 10.836 1.00 96.44 89 LEU A N 1
ATOM 721 C CA . LEU A 1 89 ? -2.178 -0.615 10.892 1.00 96.44 89 LEU A CA 1
ATOM 722 C C . LEU A 1 89 ? -1.389 0.612 11.344 1.00 96.44 89 LEU A C 1
ATOM 724 O O . LEU A 1 89 ? -0.412 0.463 12.079 1.00 96.44 89 LEU A O 1
ATOM 728 N N . PHE A 1 90 ? -1.782 1.805 10.898 1.00 97.12 90 PHE A N 1
ATOM 729 C CA . PHE A 1 90 ? -1.115 3.040 11.281 1.00 97.12 90 PHE A CA 1
ATOM 730 C C . PHE A 1 90 ? -1.367 3.385 12.752 1.00 97.12 90 PHE A C 1
ATOM 732 O O . PHE A 1 90 ? -0.404 3.631 13.472 1.00 97.12 90 PHE A O 1
ATOM 739 N N . LEU A 1 91 ? -2.609 3.278 13.233 1.00 97.38 91 LEU A N 1
ATOM 740 C CA . LEU A 1 91 ? -2.939 3.464 14.651 1.00 97.38 91 LEU A CA 1
ATOM 741 C C . LEU A 1 91 ? -2.158 2.488 15.546 1.00 97.38 91 LEU A C 1
ATOM 743 O O . LEU A 1 91 ? -1.580 2.876 16.562 1.00 97.38 91 LEU A O 1
ATOM 747 N N . TYR A 1 92 ? -2.068 1.218 15.138 1.00 97.25 92 TYR A N 1
ATOM 748 C CA . TYR A 1 92 ? -1.266 0.227 15.855 1.00 97.25 92 TYR A CA 1
ATOM 749 C C . TYR A 1 92 ? 0.231 0.569 15.838 1.00 97.25 92 TYR A C 1
ATOM 751 O O . TYR A 1 92 ? 0.912 0.437 16.858 1.00 97.25 92 TYR A O 1
ATOM 759 N N . PHE A 1 93 ? 0.747 1.015 14.690 1.00 96.88 93 PHE A N 1
ATOM 760 C CA . PHE A 1 93 ? 2.122 1.487 14.540 1.00 96.88 93 PHE A CA 1
ATOM 761 C C . PHE A 1 93 ? 2.407 2.671 15.474 1.00 96.88 93 PHE A C 1
ATOM 763 O O . PHE A 1 93 ? 3.426 2.654 16.163 1.00 96.88 93 PHE A O 1
ATOM 770 N N . GLU A 1 94 ? 1.516 3.658 15.569 1.00 96.38 94 GLU A N 1
ATOM 771 C CA . GLU A 1 94 ? 1.689 4.822 16.447 1.00 96.38 94 GLU A CA 1
ATOM 772 C C . GLU A 1 94 ? 1.740 4.435 17.927 1.00 96.38 94 GLU A C 1
ATOM 774 O O . GLU A 1 94 ? 2.582 4.942 18.666 1.00 96.38 94 GLU A O 1
ATOM 779 N N . ALA A 1 95 ? 0.931 3.464 18.345 1.00 96.50 95 ALA A N 1
ATOM 780 C CA . ALA A 1 95 ? 0.906 3.008 19.731 1.00 96.50 95 A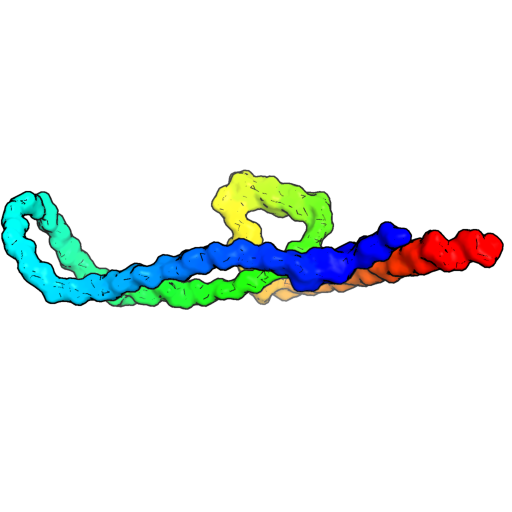LA A CA 1
ATOM 781 C C . ALA A 1 95 ? 2.158 2.206 20.164 1.00 96.50 95 ALA A C 1
ATOM 783 O O . ALA A 1 95 ? 2.392 2.046 21.363 1.00 96.50 95 ALA A O 1
ATOM 784 N N . HIS A 1 96 ? 2.979 1.693 19.233 1.00 97.00 96 HIS A N 1
ATOM 785 C CA . HIS A 1 96 ? 4.047 0.729 19.549 1.00 97.00 96 HIS A CA 1
ATOM 786 C C . HIS A 1 96 ? 5.426 1.109 18.979 1.00 97.00 96 HIS A C 1
ATOM 788 O O . HIS A 1 96 ? 5.814 0.683 17.888 1.00 97.00 96 HIS A O 1
ATOM 794 N N . ASN A 1 97 ? 6.256 1.787 19.782 1.00 94.75 97 ASN A N 1
ATOM 795 C CA . ASN A 1 97 ? 7.616 2.223 19.400 1.00 94.75 97 ASN A CA 1
ATOM 796 C C . ASN A 1 97 ? 8.532 1.097 18.869 1.00 94.75 97 ASN A C 1
ATOM 798 O O . ASN A 1 97 ? 9.362 1.314 17.982 1.00 94.75 97 ASN A O 1
ATOM 802 N N . SER A 1 98 ? 8.396 -0.128 19.385 1.00 93.81 98 SER A N 1
ATOM 803 C CA . SER A 1 98 ? 9.192 -1.280 18.929 1.00 93.81 98 SER A CA 1
ATOM 804 C C . SER A 1 98 ? 8.851 -1.695 17.492 1.00 93.81 98 SER A C 1
ATOM 806 O O . SER A 1 98 ? 9.737 -2.087 16.725 1.00 93.81 98 SER A O 1
ATOM 808 N N . VAL A 1 99 ? 7.577 -1.577 17.112 1.00 94.56 99 VAL A N 1
ATOM 809 C CA . VAL A 1 99 ? 7.076 -1.833 15.760 1.00 94.56 99 VAL A CA 1
ATOM 810 C C . VAL A 1 99 ? 7.502 -0.698 14.837 1.00 94.56 99 VAL A C 1
ATOM 812 O O . VAL A 1 99 ? 7.967 -0.973 13.727 1.00 94.56 99 VAL A O 1
ATOM 815 N N . GLN A 1 100 ? 7.458 0.552 15.312 1.00 96.06 100 GLN A N 1
ATOM 816 C CA . GLN A 1 100 ? 7.816 1.717 14.503 1.00 96.06 100 GLN A CA 1
ATOM 817 C C . GLN A 1 100 ? 9.214 1.619 13.907 1.00 96.06 100 GLN A C 1
ATOM 819 O O . GLN A 1 100 ? 9.391 1.721 12.692 1.00 96.06 100 GLN A O 1
ATOM 824 N N . ASN A 1 101 ? 10.209 1.339 14.748 1.00 95.56 101 ASN A N 1
ATOM 825 C CA . ASN A 1 101 ? 11.599 1.249 14.309 1.00 95.56 101 ASN A CA 1
ATOM 826 C C . ASN A 1 101 ? 11.803 0.164 13.243 1.00 95.56 101 ASN A C 1
ATOM 828 O O . ASN A 1 101 ? 12.513 0.379 12.253 1.00 95.56 101 ASN A O 1
ATOM 832 N N . LYS A 1 102 ? 11.147 -0.991 13.405 1.00 96.81 102 LYS A N 1
ATOM 833 C CA . LYS A 1 102 ? 11.216 -2.097 12.439 1.00 96.81 102 LYS A CA 1
ATOM 834 C C . LYS A 1 102 ? 10.556 -1.719 11.114 1.00 96.81 102 LYS A C 1
ATOM 836 O O . LYS A 1 102 ? 11.162 -1.896 10.056 1.00 96.81 102 LYS A O 1
ATOM 841 N N . VAL A 1 103 ? 9.350 -1.153 11.170 1.00 97.19 103 VAL A N 1
ATOM 842 C CA . VAL A 1 103 ? 8.590 -0.735 9.985 1.00 97.19 103 VAL A CA 1
ATOM 843 C C . VAL A 1 103 ? 9.331 0.362 9.221 1.00 97.19 103 VAL A C 1
ATOM 845 O O . VAL A 1 103 ? 9.508 0.233 8.011 1.00 97.19 103 VAL A O 1
ATOM 848 N N . LEU A 1 104 ? 9.845 1.390 9.902 1.00 97.69 104 LEU A N 1
ATOM 849 C CA . LEU A 1 104 ? 10.594 2.484 9.274 1.00 97.69 104 LEU A CA 1
ATOM 850 C C . LEU A 1 104 ? 11.904 2.004 8.635 1.00 97.69 104 LEU A C 1
ATOM 852 O O . LEU A 1 104 ? 12.271 2.460 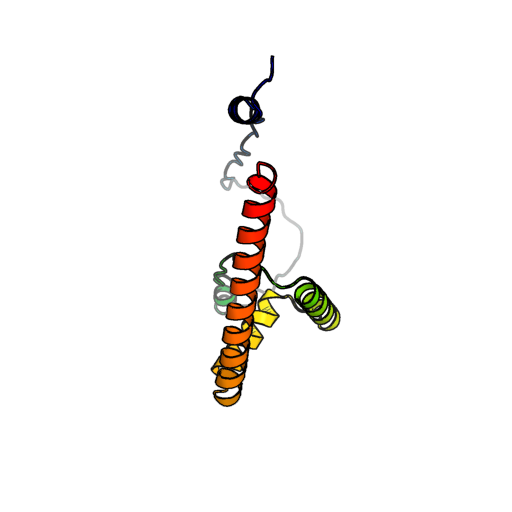7.549 1.00 97.69 104 LEU A O 1
ATOM 856 N N . THR A 1 105 ? 12.598 1.055 9.266 1.00 97.62 105 THR A N 1
ATOM 857 C CA . THR A 1 105 ? 13.821 0.464 8.702 1.00 97.62 105 THR A CA 1
ATOM 858 C C . THR A 1 105 ? 13.526 -0.281 7.399 1.00 97.62 105 THR A C 1
ATOM 860 O O . THR A 1 105 ? 14.177 -0.038 6.376 1.00 97.62 105 THR A O 1
ATOM 863 N N . GLU A 1 106 ? 12.503 -1.137 7.394 1.00 97.81 106 GLU A N 1
ATOM 864 C CA . GLU A 1 106 ? 12.093 -1.861 6.188 1.00 97.81 106 GLU A CA 1
ATOM 865 C C . GLU A 1 106 ? 11.499 -0.933 5.116 1.00 97.81 106 GLU A C 1
ATOM 867 O O . GLU A 1 106 ? 11.752 -1.129 3.923 1.00 97.81 106 GLU A O 1
ATOM 872 N N . ALA A 1 107 ? 10.776 0.121 5.506 1.00 97.69 107 ALA A N 1
ATOM 873 C CA . ALA A 1 107 ? 10.259 1.131 4.585 1.00 97.69 107 ALA A CA 1
ATOM 874 C C . ALA A 1 107 ? 11.398 1.841 3.834 1.00 97.69 107 ALA A C 1
ATOM 876 O O . ALA A 1 107 ? 11.394 1.863 2.602 1.00 97.69 107 ALA A O 1
ATOM 877 N N . ARG A 1 108 ? 12.434 2.317 4.542 1.00 98.44 108 ARG A N 1
ATOM 878 C CA . ARG A 1 108 ? 13.623 2.948 3.928 1.00 98.44 108 ARG A CA 1
ATOM 879 C C . ARG A 1 108 ? 14.352 2.003 2.973 1.00 98.44 108 ARG A C 1
ATOM 881 O O . ARG A 1 108 ? 14.811 2.413 1.907 1.00 98.44 108 ARG A O 1
ATOM 888 N N . LYS A 1 109 ? 14.467 0.723 3.330 1.00 98.44 109 LYS A N 1
ATOM 889 C CA . LYS A 1 109 ? 15.079 -0.300 2.470 1.00 98.44 109 LYS A CA 1
ATOM 890 C C . LYS A 1 109 ? 14.281 -0.505 1.179 1.00 98.44 109 LYS A C 1
ATOM 892 O O . LYS A 1 109 ? 14.874 -0.557 0.097 1.00 98.44 109 LYS A O 1
ATOM 897 N N . ARG A 1 110 ? 12.949 -0.594 1.272 1.00 97.56 110 ARG A N 1
ATOM 898 C CA . ARG A 1 110 ? 12.062 -0.711 0.102 1.00 97.56 110 ARG A CA 1
ATOM 899 C C . ARG A 1 110 ? 12.096 0.535 -0.775 1.00 97.56 110 ARG A C 1
ATOM 901 O O . ARG A 1 110 ? 12.151 0.396 -1.996 1.00 97.56 110 ARG A O 1
ATOM 908 N N . ASP A 1 111 ? 12.128 1.719 -0.178 1.00 98.00 111 ASP A N 1
ATOM 909 C CA . ASP A 1 111 ? 12.221 2.985 -0.904 1.00 98.00 111 ASP A CA 1
ATOM 910 C C . ASP A 1 111 ? 13.507 3.065 -1.744 1.00 98.00 111 ASP A C 1
ATOM 912 O O . ASP A 1 111 ? 13.461 3.191 -2.970 1.00 98.00 111 ASP A O 1
ATOM 916 N N . ARG A 1 112 ? 14.665 2.789 -1.127 1.00 98.44 112 ARG A N 1
ATOM 917 C CA . ARG A 1 112 ? 15.952 2.703 -1.842 1.00 98.44 112 ARG A CA 1
ATOM 918 C C . ARG A 1 112 ? 15.919 1.688 -2.984 1.00 98.44 112 ARG A C 1
ATOM 920 O O . ARG A 1 112 ? 16.460 1.947 -4.061 1.00 98.44 112 ARG A O 1
ATOM 927 N N . LYS A 1 113 ? 15.293 0.523 -2.776 1.00 97.94 113 LYS A N 1
ATOM 928 C CA . LYS A 1 113 ? 15.127 -0.494 -3.827 1.00 97.94 113 LYS A CA 1
ATOM 929 C C . LYS A 1 113 ? 14.297 0.052 -4.994 1.00 97.94 113 LYS A C 1
ATOM 931 O O . LYS A 1 113 ? 14.692 -0.124 -6.146 1.00 97.94 113 LYS A O 1
ATOM 936 N N . ARG A 1 114 ? 13.185 0.739 -4.716 1.00 97.69 114 ARG A N 1
ATOM 937 C CA . ARG A 1 114 ? 12.336 1.367 -5.743 1.00 97.69 114 ARG A CA 1
ATOM 938 C C . ARG A 1 114 ? 13.095 2.432 -6.524 1.00 97.69 114 ARG A C 1
ATOM 940 O O . ARG A 1 114 ? 13.030 2.420 -7.753 1.00 97.69 114 ARG A O 1
ATOM 947 N N . GLN A 1 115 ? 13.885 3.262 -5.847 1.00 98.19 115 GLN A N 1
ATOM 948 C CA . GLN A 1 115 ? 14.709 4.273 -6.504 1.00 98.19 115 GLN A CA 1
ATOM 949 C C . GLN A 1 115 ? 15.743 3.650 -7.451 1.00 98.19 115 GLN A C 1
ATOM 951 O O . GLN A 1 115 ? 15.892 4.098 -8.588 1.00 98.19 115 GLN A O 1
ATOM 956 N N . LYS A 1 116 ? 16.417 2.571 -7.026 1.00 98.25 116 LYS A N 1
ATOM 957 C CA . LYS A 1 116 ? 17.361 1.831 -7.882 1.00 98.25 116 LYS A CA 1
ATOM 958 C C . LYS A 1 116 ? 16.681 1.276 -9.132 1.00 98.25 116 LYS A C 1
ATOM 960 O O . LYS A 1 116 ? 17.206 1.434 -10.230 1.00 98.25 116 LYS A O 1
ATOM 965 N N . ILE A 1 117 ? 15.499 0.676 -8.981 1.00 97.44 117 ILE A N 1
ATOM 966 C CA . ILE A 1 117 ? 14.723 0.138 -10.109 1.00 97.44 117 ILE A CA 1
ATOM 967 C C . ILE A 1 117 ? 14.297 1.260 -11.063 1.00 97.44 117 ILE A C 1
ATOM 969 O O . ILE A 1 117 ? 14.395 1.097 -12.278 1.00 97.44 117 ILE A O 1
ATOM 973 N N . ALA A 1 118 ? 13.843 2.399 -10.535 1.00 97.12 118 ALA A N 1
ATOM 974 C CA . ALA A 1 118 ? 13.459 3.553 -11.342 1.00 97.12 118 ALA A CA 1
ATOM 975 C C . ALA A 1 118 ? 14.648 4.103 -12.144 1.00 97.12 118 ALA A C 1
ATOM 977 O O . ALA A 1 118 ? 14.530 4.318 -13.350 1.00 97.12 118 ALA A O 1
ATOM 978 N N . ASN A 1 119 ? 15.809 4.257 -11.501 1.00 98.19 119 ASN A N 1
ATOM 979 C CA . ASN A 1 119 ? 17.035 4.705 -12.158 1.00 98.19 119 ASN A CA 1
ATOM 980 C C . ASN A 1 119 ? 17.497 3.713 -13.236 1.00 98.19 119 ASN A C 1
ATOM 982 O O . ASN A 1 119 ? 17.814 4.135 -14.344 1.00 98.19 119 ASN A O 1
ATOM 986 N N . TYR A 1 120 ? 17.465 2.407 -12.949 1.00 97.94 120 TYR A N 1
ATOM 987 C CA . TYR A 1 120 ? 17.789 1.366 -13.927 1.00 97.94 120 TYR A CA 1
ATOM 988 C C . TYR A 1 120 ? 16.871 1.427 -15.152 1.00 97.94 120 TYR A C 1
ATOM 990 O O . TYR A 1 120 ? 17.351 1.441 -16.280 1.00 97.94 120 TYR A O 1
ATOM 998 N N . ARG A 1 121 ? 15.550 1.523 -14.947 1.00 97.38 121 ARG A N 1
ATOM 999 C CA . ARG A 1 121 ? 14.578 1.637 -16.048 1.00 97.38 121 ARG A CA 1
ATOM 1000 C C . ARG A 1 121 ? 14.814 2.891 -16.885 1.00 97.38 121 ARG A C 1
ATOM 1002 O O . ARG A 1 121 ? 14.744 2.817 -18.107 1.00 97.38 121 ARG A O 1
ATOM 1009 N N . ARG A 1 122 ? 15.126 4.017 -16.235 1.00 96.38 122 ARG A N 1
ATOM 1010 C CA . ARG A 1 122 ? 15.463 5.271 -16.917 1.00 96.38 122 ARG A CA 1
ATOM 1011 C C . ARG A 1 122 ? 16.716 5.109 -17.780 1.00 96.38 122 ARG A C 1
ATOM 1013 O O . ARG A 1 122 ? 16.677 5.445 -18.956 1.00 96.38 122 ARG A O 1
ATOM 1020 N N . ALA A 1 123 ? 17.793 4.552 -17.225 1.00 95.94 123 ALA A N 1
ATOM 1021 C CA . ALA A 1 123 ? 19.042 4.329 -17.952 1.00 95.94 123 ALA A CA 1
ATOM 1022 C C . ALA A 1 123 ? 18.863 3.347 -19.121 1.00 95.94 123 ALA A C 1
ATOM 1024 O O . ALA A 1 123 ? 19.280 3.643 -20.236 1.00 95.94 123 ALA A O 1
ATOM 1025 N N . LYS A 1 124 ? 18.170 2.223 -18.894 1.00 96.12 124 LYS A N 1
ATOM 1026 C CA . LYS A 1 124 ? 17.851 1.237 -19.933 1.00 96.12 124 LYS A CA 1
ATOM 1027 C C . LYS A 1 124 ? 17.096 1.874 -21.102 1.00 96.12 124 LYS A C 1
ATOM 1029 O O . LYS A 1 124 ? 17.495 1.693 -22.244 1.00 96.12 124 LYS A O 1
ATOM 1034 N N . SER A 1 125 ? 16.072 2.677 -20.811 1.00 95.06 125 SER A N 1
ATOM 1035 C CA . SER A 1 125 ? 15.305 3.380 -21.844 1.00 95.06 125 SER A CA 1
ATOM 1036 C C . SER A 1 125 ? 16.153 4.379 -22.641 1.00 95.06 125 SER A C 1
ATOM 1038 O O . SER A 1 125 ? 15.929 4.533 -23.838 1.00 95.06 125 SER A O 1
ATOM 1040 N N . MET A 1 126 ? 17.132 5.038 -22.011 1.00 91.94 126 MET A N 1
ATOM 1041 C CA . MET A 1 126 ? 18.061 5.935 -22.709 1.00 91.94 126 MET A CA 1
ATOM 1042 C C . MET A 1 126 ? 19.002 5.168 -23.643 1.00 91.94 126 MET A C 1
ATOM 1044 O O . MET A 1 126 ? 19.187 5.577 -24.784 1.00 91.94 126 MET A O 1
ATOM 1048 N N . ILE A 1 127 ? 19.550 4.037 -23.191 1.00 92.56 127 ILE A N 1
ATOM 1049 C CA . ILE A 1 127 ? 20.427 3.187 -24.011 1.00 92.56 127 ILE A CA 1
ATOM 1050 C C . ILE A 1 127 ? 19.657 2.595 -25.194 1.00 92.56 127 ILE A C 1
ATOM 1052 O O . ILE A 1 127 ? 20.138 2.636 -26.315 1.00 92.56 127 ILE A O 1
ATOM 1056 N N . GLU A 1 128 ? 18.442 2.088 -24.983 1.00 92.62 128 GLU A N 1
ATOM 1057 C CA . GLU A 1 128 ? 17.621 1.541 -26.074 1.00 92.62 128 GLU A CA 1
ATOM 1058 C C . GLU A 1 128 ? 17.270 2.595 -27.133 1.00 92.62 128 GLU A C 1
ATOM 1060 O O . GLU A 1 128 ? 17.097 2.255 -28.303 1.00 92.62 128 GLU A O 1
ATOM 1065 N N . ARG A 1 129 ? 17.171 3.866 -26.724 1.00 89.38 129 ARG A N 1
ATOM 1066 C CA . ARG A 1 129 ? 16.822 4.980 -27.608 1.00 89.38 129 ARG A CA 1
ATOM 1067 C C . ARG A 1 129 ? 18.014 5.549 -28.379 1.00 89.38 129 ARG A C 1
ATOM 1069 O O . ARG A 1 129 ? 17.823 5.919 -29.526 1.00 89.38 129 ARG A O 1
ATOM 1076 N N . PHE A 1 130 ? 19.188 5.649 -27.757 1.00 86.75 130 PHE A N 1
ATOM 1077 C CA . PHE A 1 130 ? 20.353 6.353 -28.323 1.00 86.75 130 PHE A CA 1
ATOM 1078 C C . PHE A 1 130 ? 21.578 5.456 -28.553 1.00 86.75 130 PHE A C 1
ATOM 1080 O O . PHE A 1 130 ? 22.554 5.875 -29.157 1.00 86.75 130 PHE A O 1
ATOM 1087 N N . GLY A 1 131 ? 21.560 4.222 -28.054 1.00 72.88 131 GLY A N 1
ATOM 1088 C CA . GLY A 1 131 ? 22.669 3.273 -28.165 1.00 72.88 131 GLY A CA 1
ATOM 1089 C C . GLY A 1 131 ? 22.648 2.414 -29.429 1.00 72.88 131 GLY A C 1
ATOM 1090 O O . GLY A 1 131 ? 23.512 1.563 -29.568 1.00 72.88 131 GLY A O 1
ATOM 1091 N N . LYS A 1 132 ? 21.665 2.591 -30.324 1.00 65.31 132 LYS A N 1
ATOM 1092 C CA . LYS A 1 132 ? 21.633 1.949 -31.654 1.00 65.31 132 LYS A CA 1
ATOM 1093 C C . LYS A 1 132 ? 22.360 2.754 -32.738 1.00 65.31 132 LYS A C 1
ATOM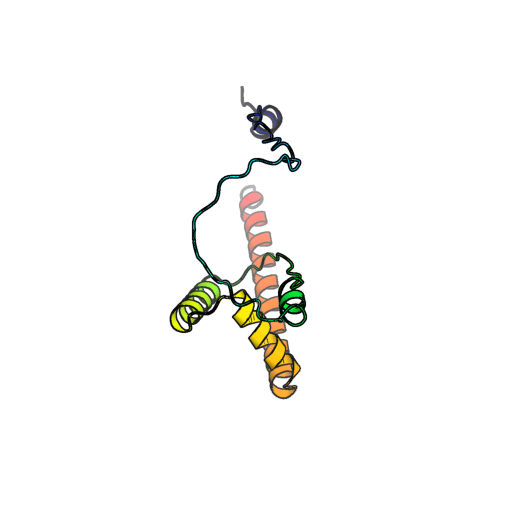 1095 O O . LYS A 1 132 ? 22.519 2.241 -33.840 1.00 65.31 132 LYS A O 1
ATOM 1100 N N . ASP A 1 133 ? 22.779 3.977 -32.417 1.00 61.22 133 ASP A N 1
ATOM 1101 C CA . ASP A 1 133 ? 23.432 4.906 -33.346 1.00 61.22 133 ASP A CA 1
ATOM 1102 C C . ASP A 1 133 ? 24.976 4.852 -33.257 1.00 61.22 133 ASP A C 1
ATOM 1104 O O . ASP A 1 133 ? 25.653 5.715 -33.814 1.00 61.22 133 ASP A O 1
ATOM 1108 N N . TYR A 1 134 ? 25.528 3.842 -32.566 1.00 55.34 134 TYR A N 1
ATOM 1109 C CA . TYR A 1 134 ? 26.962 3.545 -32.442 1.00 55.34 134 TYR A CA 1
ATOM 1110 C C . TYR A 1 134 ? 27.260 2.085 -32.783 1.00 55.34 134 TYR A C 1
ATOM 1112 O O . TYR A 1 134 ? 26.451 1.214 -32.386 1.00 55.34 134 TYR A O 1
#

Foldseek 3Di:
DDDDPVVVVVPDDDDDDDDPPDDDDDDDDDDDDDDDDPDDPDPPPPPVVVVVDDDDDDDDDDDDPVVVVVLVVVCVVVVHDSVVVVVVVVVVCVVDPVNVVVVVVVVVVVVVVVVVVVVVVVVVVVCVVPVVVD

Radius of gyration: 28.35 Å; chains: 1; bounding box: 82×37×66 Å